Protein AF-A0A1H0CZC6-F1 (afdb_monomer_lite)

Structure (mmCIF, N/CA/C/O backbone):
data_AF-A0A1H0CZC6-F1
#
_entry.id   AF-A0A1H0CZC6-F1
#
loop_
_atom_site.group_PDB
_atom_site.id
_atom_site.type_symbol
_atom_site.label_atom_id
_atom_site.label_alt_id
_atom_site.label_comp_id
_atom_site.label_asym_id
_atom_site.label_entity_id
_atom_site.label_seq_id
_atom_site.pdbx_PDB_ins_code
_atom_site.Cartn_x
_atom_site.Cartn_y
_atom_site.Cartn_z
_atom_site.occupancy
_atom_site.B_iso_or_equiv
_atom_site.auth_seq_id
_atom_site.auth_comp_id
_atom_site.auth_asym_id
_atom_site.auth_atom_id
_atom_site.pdbx_PDB_model_num
ATOM 1 N N . MET A 1 1 ? 23.119 -5.521 -30.662 1.00 39.62 1 MET A N 1
ATOM 2 C CA . MET A 1 1 ? 22.454 -4.195 -30.604 1.00 39.62 1 MET A CA 1
ATOM 3 C C . MET A 1 1 ? 21.050 -4.276 -29.964 1.00 39.62 1 MET A C 1
ATOM 5 O O . MET A 1 1 ? 20.070 -4.025 -30.644 1.00 39.62 1 MET A O 1
ATOM 9 N N . LEU A 1 2 ? 20.906 -4.607 -28.667 1.00 48.47 2 LEU A N 1
ATOM 10 C CA . LEU A 1 2 ? 19.568 -4.754 -28.024 1.00 48.47 2 LEU A CA 1
ATOM 11 C C . LEU A 1 2 ? 19.385 -3.998 -26.689 1.00 48.47 2 LEU A C 1
ATOM 13 O O . LEU A 1 2 ? 18.312 -4.026 -26.094 1.00 48.47 2 LEU A O 1
ATOM 17 N N . HIS A 1 3 ? 20.407 -3.297 -26.193 1.00 52.38 3 HIS A N 1
ATOM 18 C CA . HIS A 1 3 ? 20.375 -2.731 -24.834 1.00 52.38 3 HIS A CA 1
ATOM 19 C C . HIS A 1 3 ? 19.657 -1.371 -24.742 1.00 52.38 3 HIS A C 1
ATOM 21 O O . HIS A 1 3 ? 19.161 -1.003 -23.676 1.00 52.38 3 HIS A O 1
ATOM 27 N N . PHE A 1 4 ? 19.524 -0.647 -25.860 1.00 48.44 4 PHE A N 1
ATOM 28 C CA . PHE A 1 4 ? 18.855 0.660 -25.890 1.00 48.44 4 PHE A CA 1
ATOM 29 C C . PHE A 1 4 ? 17.337 0.567 -25.658 1.00 48.44 4 PHE A C 1
ATOM 31 O O . PHE A 1 4 ? 16.770 1.428 -24.983 1.00 48.44 4 PHE A O 1
ATOM 38 N N . GLY A 1 5 ? 16.687 -0.498 -26.147 1.00 62.84 5 GLY A N 1
ATOM 39 C CA . GLY A 1 5 ? 15.260 -0.750 -25.919 1.00 62.84 5 GLY A CA 1
ATOM 40 C C . GLY A 1 5 ? 14.970 -1.085 -24.457 1.00 62.84 5 GLY A C 1
ATOM 41 O O . GLY A 1 5 ? 14.178 -0.401 -23.814 1.00 62.84 5 GLY A O 1
ATOM 42 N N . ARG A 1 6 ? 15.710 -2.051 -23.891 1.00 68.75 6 ARG A N 1
ATOM 43 C CA . ARG A 1 6 ? 15.534 -2.511 -22.501 1.00 68.75 6 ARG A CA 1
ATOM 44 C C . ARG A 1 6 ? 15.707 -1.381 -21.480 1.00 68.75 6 ARG A C 1
ATOM 46 O O . ARG A 1 6 ? 14.919 -1.283 -20.546 1.00 68.75 6 ARG A O 1
ATOM 53 N N . GLY A 1 7 ? 16.669 -0.475 -21.686 1.00 70.44 7 GLY A N 1
ATOM 54 C CA . GLY A 1 7 ? 16.882 0.681 -20.806 1.00 70.44 7 GLY A CA 1
ATOM 55 C C . GLY A 1 7 ? 15.801 1.770 -20.900 1.00 70.44 7 GLY A C 1
ATOM 56 O O . GLY A 1 7 ? 15.500 2.428 -19.903 1.00 70.44 7 GLY A O 1
ATOM 57 N N . ARG A 1 8 ? 15.189 1.988 -22.075 1.00 77.56 8 ARG A N 1
ATOM 58 C CA . ARG A 1 8 ? 14.019 2.881 -22.214 1.00 77.56 8 ARG A CA 1
ATOM 59 C C . ARG A 1 8 ? 12.780 2.240 -21.584 1.00 77.56 8 ARG A C 1
ATOM 61 O O . ARG A 1 8 ? 12.063 2.917 -20.857 1.00 77.56 8 ARG A O 1
ATOM 68 N N . THR A 1 9 ? 12.590 0.940 -21.792 1.00 85.81 9 THR A N 1
ATOM 69 C CA . THR A 1 9 ? 11.486 0.164 -21.225 1.00 85.81 9 THR A CA 1
ATOM 70 C C . THR A 1 9 ? 11.541 0.088 -19.697 1.00 85.81 9 THR A C 1
ATOM 72 O O . THR A 1 9 ? 10.532 0.356 -19.054 1.00 85.81 9 THR A O 1
ATOM 75 N N . ARG A 1 10 ? 12.717 -0.178 -19.107 1.00 90.88 10 ARG A N 1
ATOM 76 C CA . ARG A 1 10 ? 12.916 -0.180 -17.646 1.00 90.88 10 ARG A CA 1
ATOM 77 C C . ARG A 1 10 ? 12.585 1.174 -17.021 1.00 90.88 10 ARG A C 1
ATOM 79 O O . ARG A 1 10 ? 11.913 1.231 -16.003 1.00 90.88 10 ARG A O 1
ATOM 86 N N . ARG A 1 11 ? 13.042 2.270 -17.638 1.00 90.06 11 ARG A N 1
ATOM 87 C CA . ARG A 1 11 ? 12.755 3.629 -17.151 1.00 90.06 11 ARG A CA 1
ATOM 88 C C . ARG A 1 11 ? 11.282 3.990 -17.265 1.00 90.06 11 ARG A C 1
ATOM 90 O O . ARG A 1 11 ? 10.748 4.561 -16.330 1.00 90.06 11 ARG A O 1
ATOM 97 N N . GLY A 1 12 ? 10.638 3.629 -18.375 1.00 92.12 12 GLY A N 1
ATOM 98 C CA . GLY A 1 12 ? 9.200 3.835 -18.544 1.00 92.12 12 GLY A CA 1
ATOM 99 C C . GLY A 1 12 ? 8.385 3.091 -17.486 1.00 92.12 12 GLY A C 1
ATOM 100 O O . GLY A 1 12 ? 7.512 3.689 -16.868 1.00 92.12 12 GLY A O 1
ATOM 101 N N . LEU A 1 13 ? 8.725 1.823 -17.220 1.00 93.56 13 LEU A N 1
ATOM 102 C CA . LEU A 1 13 ? 8.079 1.047 -16.160 1.00 93.56 13 LEU A CA 1
ATOM 103 C C . LEU A 1 13 ? 8.339 1.651 -14.772 1.00 93.56 13 LEU A C 1
ATOM 105 O O . LEU A 1 13 ? 7.402 1.798 -13.999 1.00 93.56 13 LEU A O 1
ATOM 109 N N . ALA A 1 14 ? 9.575 2.067 -14.480 1.00 94.25 14 ALA A N 1
ATOM 110 C CA . ALA A 1 14 ? 9.902 2.748 -13.227 1.00 94.25 14 ALA A CA 1
ATOM 111 C C . ALA A 1 14 ? 9.081 4.035 -13.039 1.00 94.25 14 ALA A C 1
ATOM 113 O O . ALA A 1 14 ? 8.543 4.256 -11.963 1.00 94.25 14 ALA A O 1
ATOM 114 N N . SER A 1 15 ? 8.937 4.862 -14.080 1.00 94.31 15 SER A N 1
ATOM 115 C CA . SER A 1 15 ? 8.108 6.073 -14.029 1.00 94.31 15 SER A CA 1
ATOM 116 C C . SER A 1 15 ? 6.634 5.773 -13.760 1.00 94.31 15 SER A C 1
ATOM 118 O O . SER A 1 15 ? 6.016 6.486 -12.976 1.00 94.31 15 SER A O 1
ATOM 120 N N . ALA A 1 16 ? 6.077 4.730 -14.379 1.00 95.12 16 ALA A N 1
ATOM 121 C CA . ALA A 1 16 ? 4.688 4.339 -14.151 1.00 95.12 16 ALA A CA 1
ATOM 122 C C . ALA A 1 16 ? 4.474 3.810 -12.720 1.00 95.12 16 ALA A C 1
ATOM 124 O O . ALA A 1 16 ? 3.533 4.226 -12.050 1.00 95.12 16 ALA A O 1
ATOM 125 N N . LEU A 1 17 ? 5.386 2.963 -12.229 1.00 96.00 17 LEU A N 1
ATOM 126 C CA . LEU A 1 17 ? 5.339 2.436 -10.861 1.00 96.00 17 LEU A CA 1
ATOM 127 C C . LEU A 1 17 ? 5.527 3.530 -9.805 1.00 96.00 17 LEU A C 1
ATOM 129 O O . LEU A 1 17 ? 4.880 3.470 -8.771 1.00 96.00 17 LEU A O 1
ATOM 133 N N . ILE A 1 18 ? 6.353 4.552 -10.063 1.00 96.50 18 ILE A N 1
ATOM 134 C CA . ILE A 1 18 ? 6.472 5.724 -9.176 1.00 96.50 18 ILE A CA 1
ATOM 135 C C . ILE A 1 18 ? 5.113 6.398 -8.977 1.00 96.50 18 ILE A C 1
ATOM 137 O O . ILE A 1 18 ? 4.763 6.720 -7.848 1.00 96.50 18 ILE A O 1
ATOM 141 N N . GLY A 1 19 ? 4.364 6.622 -10.062 1.00 95.06 19 GLY A N 1
ATOM 142 C CA . GLY A 1 19 ? 3.047 7.253 -9.978 1.00 95.06 19 GLY A CA 1
ATOM 143 C C . GLY A 1 19 ? 2.052 6.405 -9.190 1.00 95.06 19 GLY A C 1
ATOM 144 O O . GLY A 1 19 ? 1.331 6.927 -8.349 1.00 95.06 19 GLY A O 1
ATOM 145 N N . GLU A 1 20 ? 2.053 5.093 -9.422 1.00 95.94 20 GLU A N 1
ATOM 146 C CA . GLU A 1 20 ? 1.145 4.179 -8.730 1.00 95.94 20 GLU A CA 1
ATOM 147 C C . GLU A 1 20 ? 1.485 4.013 -7.242 1.00 95.94 20 GLU A C 1
ATOM 149 O O . GLU A 1 20 ? 0.591 4.107 -6.408 1.00 95.94 20 GLU A O 1
ATOM 154 N N . ILE A 1 21 ? 2.763 3.842 -6.888 1.00 95.69 21 ILE A N 1
ATOM 155 C CA . ILE A 1 21 ? 3.204 3.768 -5.485 1.00 95.69 21 ILE A CA 1
ATOM 156 C C . ILE A 1 21 ? 2.866 5.071 -4.75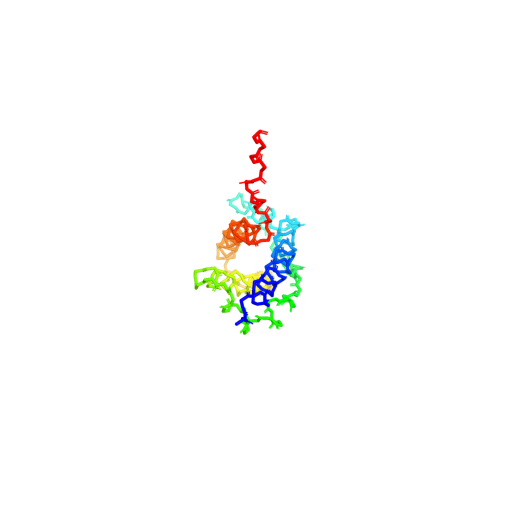3 1.00 95.69 21 ILE A C 1
ATOM 158 O O . ILE A 1 21 ? 2.343 5.020 -3.646 1.00 95.69 21 ILE A O 1
ATOM 162 N N . ALA A 1 22 ? 3.104 6.231 -5.376 1.00 94.81 22 ALA A N 1
ATOM 163 C CA . ALA A 1 22 ? 2.767 7.520 -4.775 1.00 94.81 22 ALA A CA 1
ATOM 164 C C . ALA A 1 22 ? 1.260 7.659 -4.507 1.00 94.81 22 ALA A C 1
ATOM 166 O O . ALA A 1 22 ? 0.886 8.084 -3.422 1.00 94.81 22 ALA A O 1
ATOM 167 N N . ALA A 1 23 ? 0.405 7.243 -5.446 1.00 92.81 23 ALA A N 1
ATOM 168 C CA . ALA A 1 23 ? -1.045 7.265 -5.252 1.00 92.81 23 ALA A CA 1
ATOM 169 C C . ALA A 1 23 ? -1.509 6.314 -4.133 1.00 92.81 23 ALA A C 1
ATOM 171 O O . ALA A 1 23 ? -2.462 6.618 -3.420 1.00 92.81 23 ALA A O 1
ATOM 172 N N . VAL A 1 24 ? -0.847 5.162 -3.966 1.00 92.00 24 VAL A N 1
ATOM 173 C CA . VAL A 1 24 ? -1.122 4.238 -2.853 1.00 92.00 24 VAL A CA 1
ATOM 174 C C . VAL A 1 24 ? -0.733 4.865 -1.514 1.00 92.00 24 VAL A C 1
ATOM 176 O O . VAL A 1 24 ? -1.535 4.819 -0.589 1.00 92.00 24 VAL A O 1
ATOM 179 N N . ILE A 1 25 ? 0.452 5.477 -1.413 1.00 91.69 25 ILE A N 1
ATOM 180 C CA . ILE A 1 25 ? 0.897 6.179 -0.195 1.00 91.69 25 ILE A CA 1
ATOM 181 C C . ILE A 1 25 ? -0.051 7.330 0.137 1.00 91.69 25 ILE A C 1
ATOM 183 O O . ILE A 1 25 ? -0.554 7.390 1.251 1.00 91.69 25 I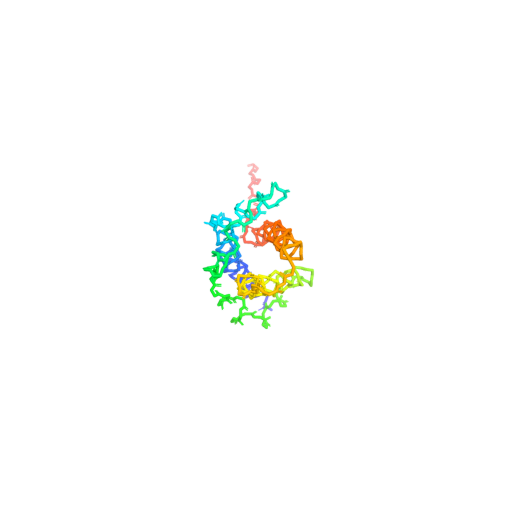LE A O 1
ATOM 187 N N . GLU A 1 26 ? -0.374 8.182 -0.836 1.00 88.56 26 GLU A N 1
ATOM 188 C CA . GLU A 1 26 ? -1.309 9.296 -0.646 1.00 88.56 26 GLU A CA 1
ATOM 189 C C . GLU A 1 26 ? -2.692 8.808 -0.185 1.00 88.56 26 GLU A C 1
ATOM 191 O O . GLU A 1 26 ? -3.295 9.409 0.700 1.00 88.56 26 GLU A O 1
ATOM 196 N N . GLY A 1 27 ? -3.176 7.682 -0.720 1.00 84.75 27 GLY A N 1
ATOM 197 C CA . GLY A 1 27 ? -4.418 7.052 -0.267 1.00 84.75 27 GLY A CA 1
ATOM 198 C C . GLY A 1 27 ? -4.358 6.517 1.169 1.00 84.75 27 GLY A C 1
ATOM 199 O O . GLY A 1 27 ? -5.371 6.544 1.863 1.00 84.75 27 GLY A O 1
ATOM 200 N N . MET A 1 28 ? -3.191 6.057 1.632 1.00 85.19 28 MET A N 1
ATOM 201 C CA . MET A 1 28 ? -2.984 5.625 3.021 1.00 85.19 28 MET A CA 1
ATOM 202 C C . MET A 1 28 ? -2.853 6.818 3.979 1.00 85.19 28 MET A C 1
ATOM 204 O O . MET A 1 28 ? -3.455 6.807 5.048 1.00 85.19 28 MET A O 1
ATOM 208 N N . GLU A 1 29 ? -2.104 7.854 3.598 1.00 78.00 29 GLU A N 1
ATOM 209 C CA . GLU A 1 29 ? -1.858 9.047 4.422 1.00 78.00 29 GLU A CA 1
ATOM 210 C C . GLU A 1 29 ? -3.060 10.000 4.486 1.00 78.00 29 GLU A C 1
ATOM 212 O O . GLU A 1 29 ? -3.266 10.684 5.490 1.00 78.00 29 GLU A O 1
ATOM 217 N N . GLY A 1 30 ? -3.846 10.071 3.409 1.00 69.38 30 GLY A N 1
ATOM 218 C CA . GLY A 1 30 ? -5.003 10.956 3.282 1.00 69.38 30 GLY A CA 1
ATOM 219 C C . GLY A 1 30 ? -6.269 10.448 3.973 1.00 69.38 30 GLY A C 1
ATOM 220 O O . GLY A 1 30 ? -7.265 11.169 4.005 1.00 69.38 30 GLY A O 1
ATOM 221 N N . PHE A 1 31 ? -6.256 9.230 4.514 1.00 71.12 31 PHE A N 1
ATOM 222 C CA . PHE A 1 31 ? -7.412 8.651 5.185 1.00 71.12 31 PHE A CA 1
ATOM 223 C C . PHE A 1 31 ? -7.419 9.079 6.658 1.00 71.12 31 PHE A C 1
ATOM 225 O O . PHE A 1 31 ? -6.591 8.633 7.453 1.00 71.12 31 PHE A O 1
ATOM 232 N N . GLU A 1 32 ? -8.330 9.981 7.034 1.00 65.31 32 GLU A N 1
ATOM 233 C CA . GLU A 1 32 ? -8.400 10.535 8.396 1.00 65.31 32 GLU A CA 1
ATOM 234 C C . GLU A 1 32 ? -8.549 9.443 9.461 1.00 65.31 32 GLU A C 1
ATOM 236 O O . GLU A 1 32 ? -8.072 9.583 10.583 1.00 65.31 32 GLU A O 1
ATOM 241 N N . GLU A 1 33 ? -9.162 8.320 9.113 1.00 63.34 33 GLU A N 1
ATOM 242 C CA . GLU A 1 33 ? -9.376 7.186 9.996 1.00 63.34 33 GLU A CA 1
ATOM 243 C C . GLU A 1 33 ? -8.079 6.430 10.310 1.00 63.34 33 GLU A C 1
ATOM 245 O O . GLU A 1 33 ? -7.983 5.814 11.369 1.00 63.34 33 GLU A O 1
ATOM 250 N N . VAL A 1 34 ? -7.051 6.534 9.460 1.00 62.91 34 VAL A N 1
ATOM 251 C CA . VAL A 1 34 ? -5.694 6.055 9.771 1.00 62.91 34 VAL A CA 1
ATOM 252 C C . VAL A 1 34 ? -5.055 6.924 10.854 1.00 62.91 34 VAL A C 1
ATOM 254 O O . VAL A 1 34 ? -4.433 6.400 11.769 1.00 62.91 34 VAL A O 1
ATOM 257 N N . ARG A 1 35 ? -5.287 8.243 10.856 1.00 65.62 35 ARG A N 1
ATOM 258 C CA . ARG A 1 35 ? -4.873 9.090 11.993 1.00 65.62 35 ARG A CA 1
ATOM 259 C C . ARG A 1 35 ? -5.634 8.736 13.269 1.00 65.62 35 ARG A C 1
ATOM 261 O O . ARG A 1 35 ? -5.051 8.702 14.343 1.00 65.62 35 ARG A O 1
ATOM 268 N N . LYS A 1 36 ? -6.918 8.383 13.158 1.00 66.19 36 LYS A N 1
ATOM 269 C CA . LYS A 1 36 ? -7.712 7.904 14.307 1.00 66.19 36 LYS A CA 1
ATOM 270 C C . LYS A 1 36 ? -7.191 6.564 14.859 1.00 66.19 36 LYS A C 1
ATOM 272 O O . LYS A 1 36 ? -7.364 6.295 16.045 1.00 66.19 36 LYS A O 1
ATOM 277 N N . LEU A 1 37 ? -6.532 5.734 14.038 1.00 65.75 37 LEU A N 1
ATOM 278 C CA . LEU A 1 37 ? -5.841 4.524 14.503 1.00 65.75 37 LEU A CA 1
ATOM 279 C C . LEU A 1 37 ? -4.594 4.843 15.345 1.00 65.75 37 LEU A C 1
ATOM 281 O O . LEU A 1 37 ? -4.273 4.074 16.249 1.00 65.75 37 LEU A O 1
ATOM 285 N N . GLU A 1 38 ? -3.908 5.962 15.105 1.00 64.81 38 GLU A N 1
ATOM 286 C CA . GLU A 1 38 ? -2.772 6.405 15.935 1.00 64.81 38 GLU A CA 1
ATOM 287 C C . GLU A 1 38 ? -3.224 6.718 17.368 1.00 64.81 38 GLU A C 1
ATOM 289 O O . GLU A 1 38 ? -2.575 6.319 18.337 1.00 64.81 38 GLU A O 1
ATOM 294 N N . ASP A 1 39 ? -4.414 7.301 17.512 1.00 67.12 39 ASP A N 1
ATOM 295 C CA . ASP A 1 39 ? -5.036 7.586 18.808 1.00 67.12 39 ASP A CA 1
ATOM 296 C C . ASP A 1 39 ? -5.562 6.321 19.516 1.00 67.12 39 ASP A C 1
ATOM 298 O O . ASP A 1 39 ? -6.045 6.379 20.658 1.00 67.12 39 ASP A O 1
ATOM 302 N N . MET A 1 40 ? -5.446 5.138 18.893 1.00 66.06 40 MET A N 1
ATOM 303 C CA . MET A 1 40 ? -5.948 3.908 19.497 1.00 66.06 40 MET A CA 1
ATOM 304 C C . MET A 1 40 ? -5.165 3.436 20.705 1.00 66.06 40 MET A C 1
ATOM 306 O O . MET A 1 40 ? -5.744 2.843 21.624 1.00 66.06 40 MET A O 1
ATOM 310 N N . GLU A 1 41 ? -3.879 3.758 20.766 1.00 57.94 41 GLU A N 1
ATOM 311 C CA . GLU A 1 41 ? -3.068 3.517 21.954 1.00 57.94 41 GLU A CA 1
ATOM 312 C C . GLU A 1 41 ? -3.669 4.238 23.181 1.00 57.94 41 GLU A C 1
ATOM 314 O O . GLU A 1 41 ? -3.683 3.677 24.281 1.00 57.94 41 GLU A O 1
ATOM 319 N N . ILE A 1 42 ? -4.338 5.377 22.950 1.00 56.78 42 ILE A N 1
ATOM 320 C CA . ILE A 1 42 ? -4.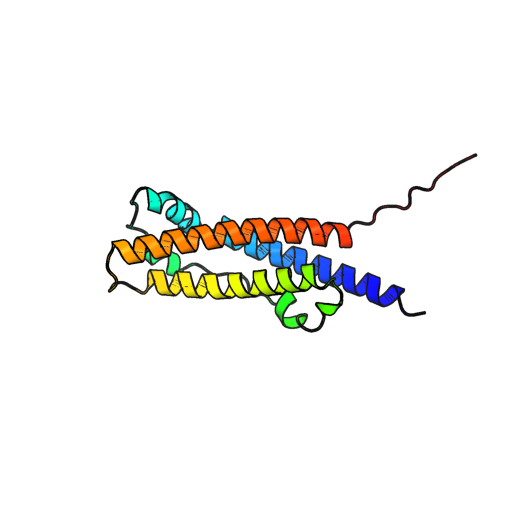951 6.281 23.938 1.00 56.78 42 ILE A CA 1
ATOM 321 C C . ILE A 1 42 ? -6.408 5.890 24.287 1.00 56.78 42 ILE A C 1
ATOM 323 O O . ILE A 1 42 ? -6.950 6.346 25.291 1.00 56.78 42 ILE A O 1
ATOM 327 N N . GLY A 1 43 ? -7.034 4.970 23.538 1.00 57.34 43 GLY A N 1
ATOM 328 C CA . GLY A 1 43 ? -8.352 4.397 23.871 1.00 57.34 43 GLY A CA 1
ATOM 329 C C . GLY A 1 43 ? -9.565 5.007 23.153 1.00 57.34 43 GLY A C 1
ATOM 330 O O . GLY A 1 43 ? -10.692 4.806 23.606 1.00 57.34 43 GLY A O 1
ATOM 331 N N . ALA A 1 44 ? -9.361 5.705 22.032 1.00 60.47 44 ALA A N 1
ATOM 332 C CA . ALA A 1 44 ? -10.418 6.303 21.204 1.00 60.47 44 ALA A CA 1
ATOM 333 C C . ALA A 1 44 ? -11.161 5.277 20.310 1.00 60.47 44 ALA A C 1
ATOM 335 O O . ALA A 1 44 ? -11.117 5.336 19.086 1.00 60.47 44 ALA A O 1
ATOM 336 N N . GLU A 1 45 ? -11.811 4.275 20.911 1.00 67.69 45 GLU A N 1
ATOM 337 C CA . GLU A 1 45 ? -12.346 3.091 20.195 1.00 67.69 45 GLU A CA 1
ATOM 338 C C . GLU A 1 45 ? -13.655 3.330 19.429 1.00 67.69 45 GLU A C 1
ATOM 340 O O . GLU A 1 45 ? -14.207 2.406 18.831 1.00 67.69 45 GLU A O 1
ATOM 345 N N . GLU A 1 46 ? -14.152 4.565 19.423 1.00 65.31 46 GLU A N 1
ATOM 346 C CA . GLU A 1 46 ? -15.487 4.909 18.926 1.00 65.31 46 GLU A CA 1
ATOM 347 C C . GLU A 1 46 ? -15.589 4.960 17.388 1.00 65.31 46 GLU A C 1
ATOM 349 O O . GLU A 1 46 ? -16.699 4.993 16.863 1.00 65.31 46 GLU A O 1
ATOM 354 N N . HIS A 1 47 ? -14.469 4.859 16.655 1.00 69.19 47 HIS A N 1
ATOM 355 C CA . HIS A 1 47 ? -14.427 5.072 15.196 1.00 69.19 47 HIS A CA 1
ATOM 356 C C . HIS A 1 47 ? -13.965 3.865 14.361 1.00 69.19 47 HIS A C 1
ATOM 358 O O . HIS A 1 47 ? -13.805 3.977 13.148 1.00 69.19 47 HIS A O 1
ATOM 364 N N . LEU A 1 48 ? -13.780 2.684 14.963 1.00 72.06 48 LEU A N 1
ATOM 365 C CA . LEU A 1 48 ? -13.290 1.495 14.238 1.00 72.06 48 LEU A CA 1
ATOM 366 C C . LEU A 1 48 ? -14.209 1.042 13.093 1.00 72.06 48 LEU A C 1
ATOM 368 O O . LEU A 1 48 ? -13.751 0.431 12.130 1.00 72.06 48 LEU A O 1
ATOM 372 N N . ASP A 1 49 ? -15.502 1.336 13.190 1.00 74.12 49 ASP A N 1
ATOM 373 C CA . ASP A 1 49 ? -16.480 0.974 12.166 1.00 74.12 49 ASP A CA 1
ATOM 374 C C . ASP A 1 49 ? -16.317 1.828 10.881 1.00 74.12 49 ASP A C 1
ATOM 376 O O . ASP A 1 49 ? -16.715 1.390 9.801 1.00 74.12 49 ASP A O 1
ATOM 380 N N . GLU A 1 50 ? -15.678 3.004 10.963 1.00 75.88 50 GLU A N 1
ATOM 381 C CA . GLU A 1 50 ? -15.403 3.904 9.824 1.00 75.88 50 GLU A CA 1
ATOM 382 C C . GLU A 1 50 ? -14.255 3.389 8.936 1.00 75.88 50 GLU A C 1
ATOM 384 O O . GLU A 1 50 ? -14.203 3.690 7.744 1.00 75.88 50 GLU A O 1
ATOM 389 N N . LEU A 1 51 ? -13.390 2.512 9.467 1.00 76.31 51 LEU A N 1
ATOM 390 C CA . LEU A 1 51 ? -12.296 1.875 8.714 1.00 76.31 51 LEU A CA 1
ATOM 391 C C . LEU A 1 51 ? -12.799 1.052 7.524 1.00 76.31 51 LEU A C 1
ATOM 393 O O . LEU A 1 51 ? -12.066 0.817 6.566 1.00 76.31 51 LEU A O 1
ATOM 397 N N . GLY A 1 52 ? -14.068 0.639 7.554 1.00 75.88 52 GLY A N 1
ATOM 398 C CA . GLY A 1 52 ? -14.718 -0.063 6.458 1.00 75.88 52 GLY A CA 1
ATOM 399 C C . GLY A 1 52 ? -14.956 0.802 5.219 1.00 75.88 52 GLY A C 1
ATOM 400 O O . GLY A 1 52 ? -15.384 0.261 4.207 1.00 75.88 52 GLY A O 1
ATOM 401 N N . ALA A 1 53 ? -14.702 2.110 5.269 1.00 81.81 53 ALA A N 1
ATOM 402 C CA . ALA A 1 53 ? -14.716 2.981 4.096 1.00 81.81 53 ALA A CA 1
ATOM 403 C C . ALA A 1 53 ? -13.338 3.092 3.417 1.00 81.81 53 ALA A C 1
ATOM 405 O O . ALA A 1 53 ? -13.240 3.686 2.341 1.00 81.81 53 ALA A O 1
ATOM 406 N N . PHE A 1 54 ? -12.283 2.523 4.015 1.00 82.62 54 PHE A N 1
ATOM 407 C CA . PHE A 1 54 ? -10.939 2.576 3.454 1.00 82.62 54 PHE A CA 1
ATOM 408 C C . PHE A 1 54 ? -10.892 1.855 2.113 1.00 82.62 54 PHE A C 1
ATOM 410 O O . PHE A 1 54 ? -11.259 0.686 1.997 1.00 82.62 54 PHE A O 1
ATOM 417 N N . THR A 1 55 ? -10.404 2.551 1.092 1.00 83.38 55 THR A N 1
ATOM 418 C CA . THR A 1 55 ? -10.203 1.975 -0.235 1.00 83.38 55 THR A CA 1
ATOM 419 C C . THR A 1 55 ? -8.868 2.430 -0.788 1.00 83.38 55 THR A C 1
ATOM 421 O O . THR A 1 55 ? -8.456 3.572 -0.605 1.00 83.38 55 THR A O 1
ATOM 424 N N . LEU A 1 56 ? -8.194 1.521 -1.486 1.00 85.25 56 LEU A N 1
ATOM 425 C CA . LEU A 1 56 ? -6.977 1.832 -2.218 1.00 85.25 56 LEU A CA 1
ATOM 426 C C . LEU A 1 56 ? -7.276 1.986 -3.708 1.00 85.25 56 LEU A C 1
ATOM 428 O O . LEU A 1 56 ? -8.208 1.356 -4.227 1.00 85.25 56 LEU A O 1
ATOM 432 N N . PRO A 1 57 ? -6.473 2.788 -4.428 1.00 86.50 57 PRO A N 1
ATOM 433 C CA . PRO A 1 57 ? -6.540 2.811 -5.878 1.00 86.50 57 PRO A CA 1
ATOM 434 C C . PRO A 1 57 ? -6.211 1.423 -6.445 1.00 86.50 57 PRO A C 1
ATOM 436 O O . PRO A 1 57 ? -5.480 0.636 -5.848 1.00 86.50 57 PRO A O 1
ATOM 439 N N . LYS A 1 58 ? -6.727 1.125 -7.640 1.00 88.88 58 LYS A N 1
ATOM 440 C CA . LYS A 1 58 ? -6.380 -0.114 -8.351 1.00 88.88 58 LYS A CA 1
ATOM 441 C C . LYS A 1 58 ? -4.905 -0.114 -8.746 1.00 88.88 58 LYS A C 1
ATOM 443 O O . LYS A 1 58 ? -4.430 0.870 -9.308 1.00 88.88 58 LYS A O 1
ATOM 448 N N . PHE A 1 59 ? -4.237 -1.254 -8.593 1.00 92.25 59 PHE A N 1
ATOM 449 C CA . PHE A 1 59 ? -2.820 -1.433 -8.936 1.00 92.25 59 PHE A CA 1
ATOM 450 C C . PHE A 1 59 ? -2.627 -1.794 -10.420 1.00 92.25 59 PHE A C 1
ATOM 452 O O . PHE A 1 59 ? -1.987 -2.784 -10.774 1.00 92.25 59 PHE A O 1
ATOM 459 N N . SER A 1 60 ? -3.240 -1.013 -11.312 1.00 93.00 60 SER A N 1
ATOM 460 C CA . SER A 1 60 ? -3.329 -1.325 -12.745 1.00 93.00 60 SER A CA 1
ATOM 461 C C . SER A 1 60 ? -1.963 -1.415 -13.437 1.00 93.00 60 SER A C 1
ATOM 463 O O . SER A 1 60 ? -1.785 -2.238 -14.340 1.00 93.00 60 SER A O 1
ATOM 465 N N . VAL A 1 61 ? -0.992 -0.583 -13.049 1.00 94.69 61 VAL A N 1
ATOM 466 C CA . VAL A 1 61 ? 0.370 -0.602 -13.597 1.00 94.69 61 VAL A CA 1
ATOM 467 C C . VAL A 1 61 ? 1.096 -1.855 -13.130 1.00 94.69 61 VAL A C 1
ATOM 469 O O . VAL A 1 61 ? 1.643 -2.566 -13.976 1.00 94.69 61 VAL A O 1
ATOM 472 N N . TYR A 1 62 ? 1.091 -2.145 -11.831 1.00 95.06 62 TYR A N 1
ATOM 473 C CA . TYR A 1 62 ? 1.690 -3.347 -11.266 1.00 95.06 62 TYR A CA 1
ATOM 474 C C . TYR A 1 62 ? 1.097 -4.616 -11.882 1.00 95.06 62 TYR A C 1
ATOM 476 O O . TYR A 1 62 ? 1.841 -5.415 -12.450 1.00 95.06 62 TYR A O 1
ATOM 484 N N . GLU A 1 63 ? -0.227 -4.771 -11.862 1.00 94.56 63 GLU A N 1
ATOM 485 C CA . GLU A 1 63 ? -0.917 -5.959 -12.377 1.00 94.56 63 GLU A CA 1
ATOM 486 C C . GLU A 1 63 ? -0.619 -6.185 -13.865 1.00 94.56 63 GLU A C 1
ATOM 488 O O . GLU A 1 63 ? -0.219 -7.278 -14.270 1.00 94.56 63 GLU A O 1
ATOM 493 N N . SER A 1 64 ? -0.708 -5.128 -14.680 1.00 94.25 64 SER A N 1
ATOM 494 C CA . SER A 1 64 ? -0.450 -5.214 -16.126 1.00 94.25 64 SER A CA 1
ATOM 495 C C . SER A 1 64 ? 1.022 -5.468 -16.470 1.00 94.25 64 SER A C 1
ATOM 497 O O . SER A 1 64 ? 1.342 -5.806 -17.611 1.00 94.25 64 SER A O 1
ATOM 499 N N . ASN A 1 65 ? 1.945 -5.272 -15.522 1.00 93.44 65 ASN A N 1
ATOM 500 C CA . ASN A 1 65 ? 3.387 -5.382 -15.746 1.00 93.44 65 ASN A CA 1
ATOM 501 C C . ASN A 1 65 ? 4.084 -6.359 -14.790 1.00 93.44 65 ASN A C 1
ATOM 503 O O . ASN A 1 65 ? 5.315 -6.378 -14.762 1.00 93.44 65 ASN A O 1
ATOM 507 N N . ALA A 1 66 ? 3.349 -7.210 -14.068 1.00 91.00 66 ALA A N 1
ATOM 508 C CA . ALA A 1 66 ? 3.920 -8.150 -13.101 1.00 91.00 66 ALA A CA 1
ATOM 509 C C . ALA A 1 66 ? 4.999 -9.054 -13.731 1.00 91.00 66 ALA A C 1
ATOM 511 O O . ALA A 1 66 ? 6.075 -9.249 -13.168 1.00 91.00 66 ALA A O 1
ATOM 512 N N . GLY A 1 67 ? 4.766 -9.516 -14.966 1.00 90.00 67 GLY A N 1
ATOM 513 C CA . GLY A 1 67 ? 5.731 -10.313 -15.735 1.00 90.00 67 GLY A CA 1
ATOM 514 C C . GLY A 1 67 ? 6.951 -9.544 -16.259 1.00 90.00 67 GLY A C 1
ATOM 515 O O . GLY A 1 67 ? 7.834 -10.152 -16.850 1.00 90.00 67 GLY A O 1
ATOM 516 N N . ARG A 1 68 ? 7.003 -8.219 -16.075 1.00 92.56 68 ARG A N 1
ATOM 517 C CA . ARG A 1 68 ? 8.073 -7.324 -16.556 1.00 92.56 68 ARG A CA 1
ATOM 518 C C . ARG A 1 68 ? 8.900 -6.730 -15.417 1.00 92.56 68 ARG A C 1
ATOM 520 O O . ARG A 1 68 ? 9.733 -5.851 -15.646 1.00 92.56 68 ARG A O 1
ATOM 527 N N . LEU A 1 69 ? 8.666 -7.172 -14.182 1.00 92.81 69 LEU A N 1
ATOM 528 C CA . LEU A 1 69 ? 9.466 -6.757 -13.030 1.00 92.81 69 LEU A CA 1
ATOM 529 C C . LEU A 1 69 ? 10.889 -7.337 -13.066 1.00 92.81 69 LEU A C 1
ATOM 531 O O . LEU A 1 69 ? 11.771 -6.815 -12.392 1.00 92.81 69 LEU A O 1
ATOM 535 N N . ASP A 1 70 ? 11.141 -8.328 -13.928 1.00 92.38 70 ASP A N 1
ATOM 536 C CA . ASP A 1 70 ? 12.468 -8.861 -14.277 1.00 92.38 70 ASP A CA 1
ATOM 537 C C . ASP A 1 70 ? 13.401 -7.819 -14.939 1.00 92.38 70 ASP A C 1
ATOM 539 O O . ASP A 1 70 ? 14.586 -8.064 -15.191 1.00 92.38 70 ASP A O 1
ATOM 543 N N . LEU A 1 71 ? 12.870 -6.637 -15.263 1.00 90.38 71 LEU A N 1
ATOM 544 C CA . LEU A 1 71 ? 13.642 -5.483 -15.711 1.00 90.38 71 LEU A CA 1
ATOM 545 C C . LEU A 1 71 ? 14.403 -4.790 -14.572 1.00 90.38 71 LEU A C 1
ATOM 547 O O . LEU A 1 71 ? 15.329 -4.021 -14.857 1.00 90.38 71 LEU A O 1
ATOM 551 N N . PHE A 1 72 ? 14.016 -5.030 -13.321 1.00 92.44 72 PHE A N 1
ATOM 552 C CA . PHE A 1 72 ? 14.694 -4.544 -12.122 1.00 92.44 72 PHE A CA 1
ATOM 553 C C . PHE A 1 72 ? 15.652 -5.602 -11.573 1.00 92.44 72 PHE A C 1
ATOM 555 O O . PHE A 1 72 ? 15.631 -6.760 -11.987 1.00 92.44 72 PHE A O 1
ATOM 562 N N . ASP A 1 73 ? 16.531 -5.207 -10.655 1.00 92.19 73 ASP A N 1
ATOM 563 C CA . ASP A 1 73 ? 17.258 -6.198 -9.871 1.00 92.19 73 ASP A CA 1
ATOM 564 C C . ASP A 1 73 ? 16.298 -6.964 -8.944 1.00 92.19 73 ASP A C 1
ATOM 566 O O . ASP A 1 73 ? 15.199 -6.511 -8.612 1.00 92.19 73 ASP A O 1
ATOM 570 N N . ALA A 1 74 ? 16.728 -8.151 -8.517 1.00 92.56 74 ALA A N 1
ATOM 571 C CA . ALA A 1 74 ? 15.881 -9.058 -7.756 1.00 92.56 74 ALA A CA 1
ATOM 572 C C . ALA A 1 74 ? 15.455 -8.496 -6.387 1.00 92.56 74 ALA A C 1
ATOM 574 O O . ALA A 1 74 ? 14.432 -8.925 -5.854 1.00 92.56 74 ALA A O 1
ATOM 575 N N . ALA A 1 75 ? 16.226 -7.576 -5.793 1.00 92.81 75 ALA A N 1
ATOM 576 C CA . ALA A 1 75 ? 15.860 -6.969 -4.517 1.00 92.81 75 ALA A CA 1
ATOM 577 C C . ALA A 1 75 ? 14.696 -5.989 -4.710 1.00 92.81 75 ALA A C 1
ATOM 579 O O . ALA A 1 75 ? 13.662 -6.153 -4.062 1.00 92.81 75 ALA A O 1
ATOM 580 N N . VAL A 1 76 ? 14.819 -5.076 -5.677 1.00 92.62 76 VAL A N 1
ATOM 581 C CA . VAL A 1 76 ? 13.761 -4.122 -6.035 1.00 92.62 76 VAL A CA 1
ATOM 582 C C . VAL A 1 76 ? 12.497 -4.849 -6.496 1.00 92.62 76 VAL A C 1
ATOM 584 O O . VAL A 1 76 ? 11.401 -4.515 -6.054 1.00 92.62 76 VAL A O 1
ATOM 587 N N . GLN A 1 77 ? 12.627 -5.899 -7.315 1.00 94.56 77 GLN A N 1
ATOM 588 C CA . GLN A 1 77 ? 11.486 -6.723 -7.726 1.00 94.56 77 GLN A CA 1
ATOM 589 C C . GLN A 1 77 ? 10.720 -7.284 -6.518 1.00 94.56 77 GLN A C 1
ATOM 591 O O . GLN A 1 77 ? 9.495 -7.178 -6.466 1.00 94.56 77 GLN A O 1
ATOM 596 N N . ARG A 1 78 ? 11.425 -7.881 -5.547 1.00 95.31 78 ARG A N 1
ATOM 597 C CA . ARG A 1 78 ? 10.788 -8.448 -4.348 1.00 95.31 78 ARG A CA 1
ATOM 598 C C . ARG A 1 78 ? 10.097 -7.378 -3.513 1.00 95.31 78 ARG A C 1
ATOM 600 O O . ARG A 1 78 ? 8.994 -7.626 -3.043 1.00 95.31 78 ARG A O 1
ATOM 607 N N . GLN A 1 79 ? 10.718 -6.212 -3.351 1.00 96.06 79 GLN A N 1
ATOM 608 C CA . GLN A 1 79 ? 10.125 -5.103 -2.603 1.00 96.06 79 GLN A CA 1
ATOM 609 C C . GLN A 1 79 ? 8.862 -4.566 -3.286 1.00 96.06 79 GLN A C 1
ATOM 611 O O . GLN A 1 79 ? 7.866 -4.361 -2.604 1.00 96.06 79 GLN A O 1
ATOM 616 N N . ILE A 1 80 ? 8.861 -4.422 -4.617 1.00 96.00 80 ILE A N 1
ATOM 617 C CA . ILE A 1 80 ? 7.672 -4.013 -5.384 1.00 96.00 80 ILE A CA 1
ATOM 618 C C . ILE A 1 80 ? 6.533 -5.020 -5.190 1.00 96.00 80 ILE A C 1
ATOM 620 O O . ILE A 1 80 ? 5.422 -4.633 -4.838 1.00 96.00 80 ILE A O 1
ATOM 624 N N . VAL A 1 81 ? 6.803 -6.316 -5.387 1.00 96.44 81 VAL A N 1
ATOM 625 C CA . VAL A 1 81 ? 5.791 -7.372 -5.209 1.00 96.44 81 VAL A CA 1
ATOM 626 C C . VAL A 1 81 ? 5.254 -7.372 -3.781 1.00 96.44 81 VAL A C 1
ATOM 628 O O . VAL A 1 81 ? 4.043 -7.452 -3.575 1.00 96.44 81 VAL A O 1
ATOM 631 N N . TYR A 1 82 ? 6.145 -7.267 -2.795 1.00 95.81 82 TYR A N 1
ATOM 632 C CA . TYR A 1 82 ? 5.769 -7.232 -1.389 1.00 95.81 82 TYR A CA 1
ATOM 633 C C . TYR A 1 82 ? 4.881 -6.025 -1.075 1.00 95.81 82 TYR A C 1
ATOM 635 O O . TYR A 1 82 ? 3.812 -6.212 -0.499 1.00 95.81 82 TYR A O 1
ATOM 643 N N . PHE A 1 83 ? 5.269 -4.824 -1.513 1.00 96.06 83 PHE A N 1
ATOM 644 C CA . PHE A 1 83 ? 4.501 -3.594 -1.315 1.00 96.06 83 PHE A CA 1
ATOM 645 C C . PHE A 1 83 ? 3.064 -3.737 -1.831 1.00 96.06 83 PHE A C 1
ATOM 6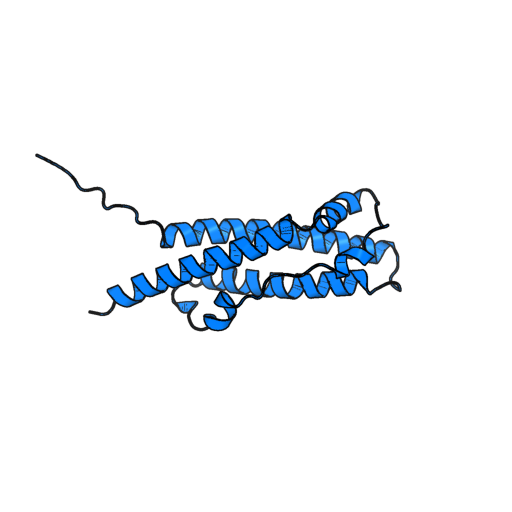47 O O . PHE A 1 83 ? 2.123 -3.598 -1.055 1.00 96.06 83 PHE A O 1
ATOM 654 N N . PHE A 1 84 ? 2.881 -4.109 -3.103 1.00 95.06 84 PHE A N 1
ATOM 655 C CA . PHE A 1 84 ? 1.541 -4.225 -3.692 1.00 95.06 84 PHE A CA 1
ATOM 656 C C . PHE A 1 84 ? 0.712 -5.366 -3.097 1.00 95.06 84 PHE A C 1
ATOM 658 O O . PHE A 1 84 ? -0.499 -5.230 -2.935 1.00 95.06 84 PHE A O 1
ATOM 665 N N . THR A 1 85 ? 1.350 -6.476 -2.719 1.00 94.00 85 THR A N 1
ATOM 666 C CA . THR A 1 85 ? 0.654 -7.586 -2.052 1.00 94.00 85 THR A CA 1
ATOM 667 C C . THR A 1 85 ? 0.136 -7.161 -0.680 1.00 94.00 85 THR A C 1
ATOM 669 O O . THR A 1 85 ? -1.018 -7.414 -0.347 1.00 94.00 85 THR A O 1
ATOM 672 N N . ARG A 1 86 ? 0.975 -6.501 0.124 1.00 93.50 86 ARG A N 1
ATOM 673 C CA . ARG A 1 86 ? 0.601 -6.046 1.469 1.00 93.50 86 ARG A CA 1
ATOM 674 C C . ARG A 1 86 ? -0.419 -4.913 1.424 1.00 93.50 86 ARG A C 1
ATOM 676 O O . ARG A 1 86 ? -1.405 -4.988 2.145 1.00 93.50 86 ARG A O 1
ATOM 683 N N . ALA A 1 87 ? -0.250 -3.943 0.525 1.00 91.94 87 ALA A N 1
ATOM 684 C CA . ALA A 1 87 ? -1.238 -2.893 0.296 1.00 91.94 87 ALA A CA 1
ATOM 685 C C . ALA A 1 87 ? -2.607 -3.486 -0.086 1.00 91.94 87 ALA A C 1
ATOM 687 O O . ALA A 1 87 ? -3.625 -3.120 0.494 1.00 91.94 87 ALA A O 1
ATOM 688 N N . GLY A 1 88 ? -2.644 -4.474 -0.989 1.00 90.12 88 GLY A N 1
ATOM 689 C CA . GLY A 1 88 ? -3.890 -5.160 -1.353 1.00 90.12 88 GLY A CA 1
ATOM 690 C C . GLY A 1 88 ? -4.561 -5.880 -0.179 1.00 90.12 88 GLY A C 1
ATOM 691 O O . GLY A 1 88 ? -5.782 -5.824 -0.037 1.00 90.12 88 GLY A O 1
ATOM 692 N N . SER A 1 89 ? -3.775 -6.518 0.690 1.00 90.19 89 SER A N 1
ATOM 693 C CA . SER A 1 89 ? -4.290 -7.190 1.891 1.00 90.19 89 SER A CA 1
ATOM 694 C C . SER A 1 89 ? -4.778 -6.213 2.963 1.00 90.19 89 SER A C 1
ATOM 696 O O . SER A 1 89 ? -5.749 -6.516 3.656 1.00 90.19 89 SER A O 1
ATOM 698 N N . LEU A 1 90 ? -4.151 -5.039 3.084 1.00 88.56 90 LEU A N 1
ATOM 699 C CA . LEU A 1 90 ? -4.472 -4.036 4.100 1.00 88.56 90 LEU A CA 1
ATOM 700 C C . LEU A 1 90 ? -5.936 -3.587 4.025 1.00 88.56 90 LEU A C 1
ATOM 702 O O . LEU A 1 90 ? -6.620 -3.574 5.046 1.00 88.56 90 LEU A O 1
ATOM 706 N N . ALA A 1 91 ? -6.446 -3.280 2.827 1.00 83.75 91 ALA A N 1
ATOM 707 C CA . ALA A 1 91 ? -7.844 -2.874 2.672 1.00 83.75 91 ALA A CA 1
ATOM 708 C C . ALA A 1 91 ? -8.814 -3.973 3.138 1.00 83.75 91 ALA A C 1
ATOM 710 O O . ALA A 1 91 ? -9.784 -3.702 3.846 1.00 83.75 91 ALA A O 1
ATOM 711 N N . GLY A 1 92 ? -8.512 -5.234 2.817 1.00 85.00 92 GLY A N 1
ATOM 712 C CA . GLY A 1 92 ? -9.277 -6.382 3.304 1.00 85.00 92 GLY A CA 1
ATOM 713 C C . GLY A 1 92 ? -9.232 -6.522 4.828 1.00 85.00 92 GLY A C 1
ATOM 714 O O . GLY A 1 92 ? -10.268 -6.757 5.451 1.00 85.00 92 GLY A O 1
ATOM 715 N N . HIS A 1 93 ? -8.059 -6.336 5.439 1.00 86.25 93 HIS A N 1
ATOM 716 C CA . HIS A 1 93 ? -7.895 -6.374 6.894 1.00 86.25 93 HIS A CA 1
ATOM 717 C C . HIS A 1 93 ? -8.688 -5.260 7.595 1.00 86.25 93 HIS A C 1
ATOM 719 O O . HIS A 1 93 ? -9.377 -5.535 8.576 1.00 86.25 93 HIS A O 1
ATOM 725 N N . LEU A 1 94 ? -8.659 -4.031 7.072 1.00 85.12 94 LEU A N 1
ATOM 726 C CA . LEU A 1 94 ? -9.406 -2.899 7.630 1.00 85.12 94 LEU A CA 1
ATOM 727 C C . LEU A 1 94 ? -10.926 -3.084 7.500 1.00 85.12 94 LEU A C 1
ATOM 729 O O . LEU A 1 94 ? -11.656 -2.878 8.471 1.00 85.12 94 LEU A O 1
ATOM 733 N N . HIS A 1 95 ? -11.414 -3.575 6.356 1.00 85.38 95 HIS A N 1
ATOM 734 C CA . HIS A 1 95 ? -12.829 -3.936 6.205 1.00 85.38 95 HIS A CA 1
ATOM 735 C C . HIS A 1 95 ? -13.262 -5.039 7.181 1.00 85.38 95 HIS A C 1
ATOM 737 O O . HIS A 1 95 ? -14.357 -4.973 7.752 1.00 85.38 95 HIS A O 1
ATOM 743 N N . ALA A 1 96 ? -12.421 -6.057 7.387 1.00 84.56 96 ALA A N 1
ATOM 744 C CA . ALA A 1 96 ? -12.698 -7.124 8.344 1.00 84.56 96 ALA A CA 1
ATOM 745 C C . ALA A 1 96 ? -12.759 -6.581 9.780 1.00 84.56 96 ALA A C 1
ATOM 747 O O . ALA A 1 96 ? -13.684 -6.917 10.524 1.00 84.56 96 ALA A O 1
ATOM 748 N N . LEU A 1 97 ? -11.837 -5.690 10.150 1.00 81.88 97 LEU A N 1
ATOM 749 C CA . LEU A 1 97 ? -11.797 -5.047 11.464 1.00 81.88 97 LEU A CA 1
ATOM 750 C C . LEU A 1 97 ? -13.052 -4.201 11.748 1.00 81.88 97 LEU A C 1
ATOM 752 O O . LEU A 1 97 ? -13.622 -4.271 12.844 1.00 81.88 97 LEU A O 1
ATOM 756 N N . ALA A 1 98 ? -13.527 -3.461 10.743 1.00 82.00 98 ALA A N 1
ATOM 757 C CA . ALA A 1 98 ? -14.765 -2.687 10.822 1.00 82.00 98 ALA A CA 1
ATOM 758 C C . ALA A 1 98 ? -16.013 -3.580 10.954 1.00 82.00 98 ALA A C 1
ATOM 760 O O . ALA A 1 98 ? -16.964 -3.252 11.660 1.00 82.00 98 ALA A O 1
ATOM 761 N N . SER A 1 99 ? -16.003 -4.751 10.312 1.00 80.69 99 SER A N 1
ATOM 762 C CA . SER A 1 99 ? -17.145 -5.676 10.303 1.00 80.69 99 SER A CA 1
ATOM 763 C C . SER A 1 99 ? -17.238 -6.551 11.561 1.00 80.69 99 SER A C 1
ATOM 765 O O . SER A 1 99 ? -18.301 -7.095 11.879 1.00 80.69 99 SER A O 1
ATOM 767 N N . THR A 1 100 ? -16.140 -6.709 12.303 1.00 74.12 100 THR A N 1
ATOM 768 C CA . THR A 1 100 ? -16.041 -7.714 13.368 1.00 74.12 100 THR A CA 1
ATOM 769 C C . THR A 1 100 ? -16.464 -7.155 14.724 1.00 74.12 100 THR A C 1
ATOM 771 O O . THR A 1 100 ? -15.656 -6.823 15.580 1.00 74.12 100 THR A O 1
ATOM 774 N N . ARG A 1 101 ? -17.780 -7.085 14.956 1.00 67.62 101 ARG A N 1
ATOM 775 C CA . ARG A 1 101 ? -18.371 -6.591 16.219 1.00 67.62 101 ARG A CA 1
ATOM 776 C C . ARG A 1 101 ? -18.428 -7.615 17.363 1.00 67.62 101 ARG A C 1
ATOM 778 O O . ARG A 1 101 ? -18.825 -7.263 18.469 1.00 67.62 101 ARG A O 1
ATOM 785 N N . ARG A 1 102 ? -18.092 -8.886 17.102 1.00 66.00 102 ARG A N 1
ATOM 786 C CA . ARG A 1 102 ? -18.205 -9.999 18.073 1.00 66.00 102 ARG A CA 1
ATOM 787 C C . ARG A 1 102 ? -16.918 -10.309 18.839 1.00 66.00 102 ARG A C 1
ATOM 789 O O . ARG A 1 102 ? -16.959 -11.105 19.773 1.00 66.00 102 ARG A O 1
ATOM 796 N N . GLU A 1 103 ? -15.794 -9.725 18.444 1.00 69.38 103 GLU A N 1
ATOM 797 C CA . GLU A 1 103 ? -14.523 -9.913 19.140 1.00 69.38 103 GLU A CA 1
ATOM 798 C C . GLU A 1 103 ? -14.471 -9.125 20.449 1.00 69.38 103 GLU A C 1
ATOM 800 O O . GLU A 1 103 ? -15.108 -8.080 20.601 1.00 69.38 103 GLU A O 1
ATOM 805 N N . ALA A 1 104 ? -13.685 -9.624 21.405 1.00 73.56 104 ALA A N 1
ATOM 806 C CA . ALA A 1 104 ? -13.413 -8.895 22.634 1.00 73.56 104 ALA A CA 1
ATOM 807 C C . ALA A 1 104 ? -12.778 -7.535 22.304 1.00 73.56 104 ALA A C 1
ATOM 809 O O . ALA A 1 104 ? -11.864 -7.451 21.485 1.00 73.56 104 ALA A O 1
ATOM 810 N N . LYS A 1 105 ? -13.230 -6.480 22.988 1.00 74.75 105 LYS A N 1
ATOM 811 C CA . LYS A 1 105 ? -12.782 -5.087 22.822 1.00 74.75 105 LYS A CA 1
ATOM 812 C C . LYS A 1 105 ? -11.248 -4.950 22.728 1.00 74.75 105 LYS A C 1
ATOM 814 O O . LYS A 1 105 ? -10.726 -4.312 21.820 1.00 74.75 105 LYS A O 1
ATOM 819 N N . ALA A 1 106 ? -10.524 -5.660 23.597 1.00 74.50 106 ALA A N 1
ATOM 820 C CA . ALA A 1 106 ? -9.059 -5.686 23.614 1.00 74.50 106 ALA A CA 1
ATOM 821 C C . ALA A 1 106 ? -8.420 -6.294 22.348 1.00 74.50 106 ALA A C 1
ATOM 823 O O . ALA A 1 106 ? -7.372 -5.826 21.911 1.00 74.50 106 ALA A O 1
ATOM 824 N N . LEU A 1 107 ? -9.044 -7.312 21.748 1.00 78.31 107 LEU A N 1
ATOM 825 C CA . LEU A 1 107 ? -8.545 -7.956 20.532 1.00 78.31 107 LEU A CA 1
ATOM 826 C C . LEU A 1 107 ? -8.722 -7.037 19.315 1.00 78.31 107 LEU A C 1
ATOM 828 O O . LEU A 1 107 ? -7.775 -6.841 18.559 1.00 78.31 107 LEU A O 1
ATOM 832 N N . ARG A 1 108 ? -9.885 -6.378 19.191 1.00 76.94 108 ARG A N 1
ATOM 833 C CA . ARG A 1 108 ? -10.118 -5.359 18.150 1.00 76.94 108 ARG A CA 1
ATOM 834 C C . ARG A 1 108 ? -9.122 -4.204 18.260 1.00 76.94 108 ARG A C 1
ATOM 836 O O . ARG A 1 108 ? -8.574 -3.779 17.248 1.00 76.94 108 ARG A O 1
ATOM 843 N N . LYS A 1 109 ? -8.838 -3.742 19.484 1.00 77.56 109 LYS A N 1
ATOM 844 C CA . LYS A 1 109 ? -7.809 -2.723 19.740 1.00 77.56 109 LYS A CA 1
ATOM 845 C C . LYS A 1 109 ? -6.422 -3.183 19.276 1.00 77.56 109 LYS A C 1
ATOM 847 O O . LYS A 1 109 ? -5.710 -2.410 18.646 1.00 77.56 109 LYS A O 1
ATOM 852 N N . GLN A 1 110 ? -6.040 -4.431 19.547 1.00 81.19 110 GLN A N 1
ATOM 853 C CA . GLN A 1 110 ? -4.754 -4.958 19.083 1.00 81.19 110 GLN A CA 1
ATOM 854 C C . GLN A 1 110 ? -4.685 -5.017 17.550 1.00 81.19 110 GLN A C 1
ATOM 856 O O . GLN A 1 110 ? -3.696 -4.577 16.972 1.00 81.19 110 GLN A O 1
ATOM 861 N N . HIS A 1 111 ? -5.749 -5.476 16.889 1.00 82.81 111 HIS A N 1
ATOM 862 C CA . HIS A 1 111 ? -5.818 -5.504 15.427 1.00 82.81 111 HIS A CA 1
ATOM 863 C C . HIS A 1 111 ? -5.744 -4.109 14.795 1.00 82.81 111 HIS A C 1
ATOM 865 O O . HIS A 1 111 ? -5.093 -3.945 13.766 1.00 82.81 111 HIS A O 1
ATOM 871 N N . ALA A 1 112 ? -6.347 -3.100 15.426 1.00 80.12 112 ALA A N 1
ATOM 872 C CA . ALA A 1 112 ? -6.222 -1.701 15.026 1.00 80.12 112 ALA A CA 1
ATOM 873 C C . ALA A 1 112 ? -4.767 -1.200 15.115 1.00 80.12 112 ALA A C 1
ATOM 875 O O . ALA A 1 112 ? -4.249 -0.624 14.161 1.00 80.12 112 ALA A O 1
ATOM 876 N N . ILE A 1 113 ? -4.081 -1.486 16.228 1.00 81.25 113 ILE A N 1
ATOM 877 C CA . ILE A 1 113 ? -2.665 -1.133 16.422 1.00 81.25 113 ILE A CA 1
ATOM 878 C C . ILE A 1 113 ? -1.776 -1.831 15.384 1.00 81.25 113 ILE A C 1
ATOM 880 O O . ILE A 1 113 ? -0.855 -1.223 14.837 1.00 81.25 113 ILE A O 1
ATOM 884 N N . ASP A 1 114 ? -2.037 -3.105 15.104 1.00 84.81 114 ASP A N 1
ATOM 885 C CA . ASP A 1 114 ? -1.267 -3.871 14.125 1.00 84.81 114 ASP A CA 1
ATOM 886 C C . ASP A 1 114 ? -1.489 -3.347 12.699 1.00 84.81 114 ASP A C 1
ATOM 888 O O . ASP A 1 114 ? -0.526 -3.232 11.939 1.00 84.81 114 ASP A O 1
ATOM 892 N N . ALA A 1 115 ? -2.721 -2.953 12.359 1.00 84.81 115 ALA A N 1
ATOM 893 C CA . ALA A 1 115 ? -3.031 -2.308 11.086 1.00 84.81 115 ALA A CA 1
ATOM 894 C C . ALA A 1 115 ? -2.310 -0.958 10.940 1.00 84.81 115 ALA A C 1
ATOM 896 O O . ALA A 1 115 ? -1.739 -0.692 9.884 1.00 84.81 115 ALA A O 1
ATOM 897 N N . GLN A 1 116 ? -2.243 -0.149 12.005 1.00 83.94 116 GLN A N 1
ATOM 898 C CA . GLN A 1 116 ? -1.498 1.114 11.978 1.00 83.94 116 GLN A CA 1
ATOM 899 C C . GLN A 1 116 ? -0.003 0.899 11.751 1.00 83.94 116 GLN A C 1
ATOM 901 O O . GLN A 1 116 ? 0.621 1.571 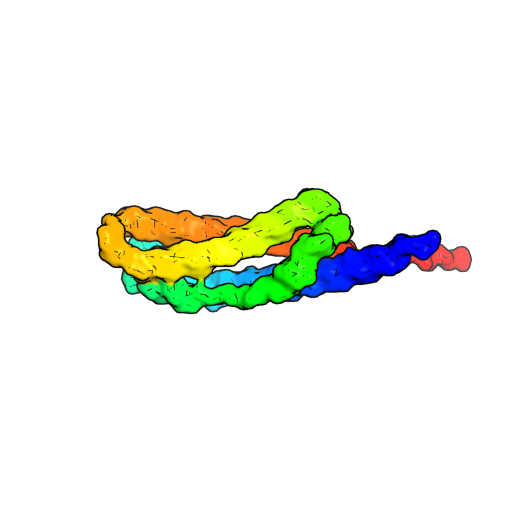10.930 1.00 83.94 116 GLN A O 1
ATOM 906 N N . LYS A 1 117 ? 0.586 -0.081 12.443 1.00 86.06 117 LYS A N 1
ATOM 907 C CA . LYS A 1 117 ? 1.988 -0.457 12.221 1.00 86.06 117 LYS A CA 1
ATOM 908 C C . LYS A 1 117 ? 2.219 -0.918 10.787 1.00 86.06 117 LYS A C 1
ATOM 910 O O . LYS A 1 117 ? 3.248 -0.593 10.203 1.00 86.06 117 LYS A O 1
ATOM 915 N N . GLU A 1 118 ? 1.293 -1.688 10.221 1.00 88.69 118 GLU A N 1
ATOM 916 C CA . GLU A 1 118 ? 1.379 -2.126 8.830 1.00 88.69 118 GLU A CA 1
ATOM 917 C C . GLU A 1 118 ? 1.339 -0.949 7.851 1.00 88.69 118 GLU A C 1
ATOM 919 O O . GLU A 1 118 ? 2.156 -0.922 6.933 1.00 88.69 118 GLU A O 1
ATOM 924 N N . ILE A 1 119 ? 0.469 0.036 8.079 1.00 88.44 119 ILE A N 1
ATOM 925 C CA . ILE A 1 119 ? 0.400 1.256 7.268 1.00 88.44 119 ILE A CA 1
ATOM 926 C C . ILE A 1 119 ? 1.725 2.017 7.316 1.00 88.44 119 ILE A C 1
ATOM 928 O O . ILE A 1 119 ? 2.301 2.285 6.265 1.00 88.44 119 ILE A O 1
ATOM 932 N N . ASN A 1 120 ? 2.260 2.276 8.511 1.00 88.00 120 ASN A N 1
ATOM 933 C CA . ASN A 1 120 ? 3.531 2.989 8.667 1.00 88.00 120 ASN A CA 1
ATOM 934 C C . ASN A 1 120 ? 4.684 2.261 7.962 1.00 88.00 120 ASN A C 1
ATOM 936 O O . ASN A 1 120 ? 5.425 2.863 7.188 1.00 88.00 120 ASN A O 1
ATOM 940 N N . ASN A 1 121 ? 4.783 0.942 8.152 1.00 90.88 121 ASN A N 1
ATOM 941 C CA . ASN A 1 121 ? 5.792 0.123 7.479 1.00 90.88 121 ASN A CA 1
ATOM 942 C C . ASN A 1 121 ? 5.641 0.154 5.947 1.00 90.88 121 ASN A C 1
ATOM 944 O O . ASN A 1 121 ? 6.639 0.092 5.226 1.00 90.88 121 ASN A O 1
ATOM 948 N N . LEU A 1 122 ? 4.406 0.207 5.431 1.00 92.25 122 LEU A N 1
ATOM 949 C CA . LEU A 1 122 ? 4.152 0.303 3.995 1.00 92.25 122 LEU A CA 1
ATOM 950 C C . LEU A 1 122 ? 4.513 1.673 3.436 1.00 92.25 122 LEU A C 1
ATOM 952 O O . LEU A 1 122 ? 5.113 1.719 2.363 1.00 92.25 122 LEU A O 1
ATOM 956 N N . SER A 1 123 ? 4.205 2.755 4.148 1.00 91.69 123 SER A N 1
ATOM 957 C CA . SER A 1 123 ? 4.608 4.107 3.756 1.00 91.69 123 SER A CA 1
ATOM 958 C C . SER A 1 123 ? 6.131 4.233 3.702 1.00 91.69 123 SER A C 1
ATOM 960 O O . SER A 1 123 ? 6.667 4.636 2.671 1.00 91.69 123 SER A O 1
ATOM 962 N N . GLU A 1 124 ? 6.846 3.766 4.732 1.00 93.25 124 GLU A N 1
ATOM 963 C CA . GLU A 1 124 ? 8.318 3.761 4.755 1.00 93.25 124 GLU A CA 1
ATOM 964 C C . GLU A 1 124 ? 8.917 2.951 3.592 1.00 93.25 124 GLU A C 1
ATOM 966 O O . GLU A 1 124 ? 9.799 3.427 2.870 1.00 93.25 124 GLU A O 1
ATOM 971 N N . LEU A 1 125 ? 8.411 1.734 3.358 1.00 95.12 125 LEU A N 1
ATOM 972 C CA . LEU A 1 125 ? 8.844 0.912 2.226 1.00 95.12 125 LEU A CA 1
ATOM 973 C C . LEU A 1 125 ? 8.544 1.590 0.882 1.00 95.12 125 LEU A C 1
ATOM 975 O O . LEU A 1 125 ? 9.346 1.510 -0.053 1.00 95.12 125 LEU A O 1
ATOM 979 N N . GLY A 1 126 ? 7.379 2.223 0.773 1.00 94.94 126 GLY A N 1
ATOM 980 C CA . GLY A 1 126 ? 6.952 2.964 -0.402 1.00 94.94 126 GLY A CA 1
ATOM 981 C C . GLY A 1 126 ? 7.899 4.121 -0.713 1.00 94.94 126 GLY A C 1
ATOM 982 O O . GLY A 1 126 ? 8.354 4.247 -1.850 1.00 94.94 126 GLY A O 1
ATOM 983 N N . ASP A 1 127 ? 8.283 4.905 0.291 1.00 95.19 127 ASP A N 1
ATOM 984 C CA . ASP A 1 127 ? 9.246 6.000 0.153 1.00 95.19 127 ASP A CA 1
ATOM 985 C C . ASP A 1 127 ? 10.636 5.523 -0.272 1.00 95.19 127 ASP A C 1
ATOM 987 O O . ASP A 1 127 ? 11.273 6.116 -1.156 1.00 95.19 127 ASP A O 1
ATOM 991 N N . ASP A 1 128 ? 11.099 4.415 0.303 1.00 95.25 128 ASP A N 1
ATOM 992 C CA . ASP A 1 128 ? 12.353 3.779 -0.086 1.00 95.25 128 ASP A CA 1
ATOM 993 C C . ASP A 1 128 ? 12.316 3.315 -1.552 1.00 95.25 128 ASP A C 1
ATOM 995 O O . ASP A 1 128 ? 13.236 3.614 -2.327 1.00 95.25 128 ASP A O 1
ATOM 999 N N . LEU A 1 129 ? 11.220 2.673 -1.974 1.00 96.06 129 LEU A N 1
ATOM 1000 C CA . LEU A 1 129 ? 10.988 2.281 -3.366 1.00 96.06 129 LEU A CA 1
ATOM 1001 C C . LEU A 1 129 ? 10.934 3.493 -4.300 1.00 96.06 129 LEU A C 1
ATOM 1003 O O . LEU A 1 129 ? 11.559 3.481 -5.363 1.00 96.06 129 LEU A O 1
ATOM 1007 N N . LEU A 1 130 ? 10.233 4.562 -3.918 1.00 96.00 130 LEU A N 1
ATOM 1008 C CA . LEU A 1 130 ? 10.175 5.802 -4.690 1.00 96.00 130 LEU A CA 1
ATOM 1009 C C . LEU A 1 130 ? 11.572 6.395 -4.868 1.00 96.00 130 LEU A C 1
ATOM 1011 O O . LEU A 1 130 ? 11.940 6.788 -5.980 1.00 96.00 130 LEU A O 1
ATOM 1015 N N . ARG A 1 131 ? 12.377 6.437 -3.802 1.00 94.62 131 ARG A N 1
ATOM 1016 C CA . ARG A 1 131 ? 13.763 6.914 -3.850 1.00 94.62 131 ARG A CA 1
ATOM 1017 C C . ARG A 1 131 ? 14.598 6.087 -4.823 1.00 94.62 131 ARG A C 1
ATOM 1019 O O . ARG A 1 131 ? 15.341 6.665 -5.621 1.00 94.62 131 ARG A O 1
ATOM 1026 N N . ASP A 1 132 ? 14.471 4.767 -4.800 1.00 92.62 132 ASP A N 1
ATOM 1027 C CA . ASP A 1 132 ? 15.259 3.878 -5.654 1.00 92.62 132 ASP A CA 1
ATOM 1028 C C . ASP A 1 132 ? 14.807 3.900 -7.117 1.00 92.62 132 ASP A C 1
ATOM 1030 O O . ASP A 1 132 ? 15.635 4.042 -8.024 1.00 92.62 132 ASP A O 1
ATOM 1034 N N . LEU A 1 133 ? 13.501 3.893 -7.376 1.00 92.94 133 LEU A N 1
ATOM 1035 C CA . LEU A 1 133 ? 12.954 4.015 -8.726 1.00 92.94 133 LEU A CA 1
ATOM 1036 C C . LEU A 1 133 ? 13.290 5.376 -9.351 1.00 92.94 133 LEU A C 1
ATOM 1038 O O . LEU A 1 133 ? 13.654 5.444 -10.530 1.00 92.94 133 LEU A O 1
ATOM 1042 N N . ARG A 1 134 ? 13.258 6.469 -8.575 1.00 93.38 134 ARG A N 1
ATOM 1043 C CA . ARG A 1 134 ? 13.651 7.808 -9.054 1.00 93.38 134 ARG A CA 1
ATOM 1044 C C . ARG A 1 134 ? 15.108 7.846 -9.517 1.00 93.38 134 ARG A C 1
ATOM 1046 O O . ARG A 1 134 ? 15.399 8.521 -10.506 1.00 93.38 134 ARG A O 1
ATOM 1053 N N . LYS A 1 135 ? 16.018 7.082 -8.896 1.00 91.12 135 LYS A N 1
ATOM 1054 C CA . LYS A 1 135 ? 17.415 6.955 -9.369 1.00 91.12 135 LYS A CA 1
ATOM 1055 C C . LYS A 1 135 ? 17.495 6.331 -10.764 1.00 91.12 135 LYS A C 1
ATOM 1057 O O . LYS A 1 135 ? 18.379 6.692 -11.535 1.00 91.12 135 LYS A O 1
ATOM 1062 N N . LEU A 1 136 ? 16.580 5.421 -11.106 1.00 87.75 136 LEU A N 1
ATOM 1063 C CA . LEU A 1 136 ? 16.538 4.781 -12.425 1.00 87.75 136 LEU A CA 1
ATOM 1064 C C . LEU A 1 136 ? 16.029 5.731 -13.513 1.00 87.75 136 LEU A C 1
ATOM 1066 O O . LEU A 1 136 ? 16.465 5.637 -14.662 1.00 87.75 136 LEU A O 1
ATOM 1070 N N . VAL A 1 137 ? 15.105 6.626 -13.158 1.00 87.25 137 VAL A N 1
ATOM 1071 C CA . VAL A 1 137 ? 14.491 7.595 -14.078 1.00 87.25 137 VAL A CA 1
ATOM 1072 C C . VAL A 1 137 ? 15.360 8.843 -14.247 1.00 87.25 137 VAL A C 1
ATOM 1074 O O . VAL A 1 137 ? 15.437 9.393 -15.350 1.00 87.25 137 VAL A O 1
ATOM 1077 N N . SER A 1 138 ? 16.047 9.270 -13.186 1.00 82.75 138 SER A N 1
ATOM 1078 C CA . SER A 1 138 ? 16.912 10.445 -13.205 1.00 82.75 138 SER A CA 1
ATOM 1079 C C . SER A 1 138 ? 18.066 10.255 -14.192 1.00 82.75 138 SER A C 1
ATOM 1081 O O . SER A 1 138 ? 18.907 9.363 -14.062 1.00 82.75 138 SER A O 1
ATOM 1083 N N . LYS A 1 139 ? 18.122 11.118 -15.212 1.00 62.97 139 LYS A N 1
ATOM 1084 C CA . LYS A 1 139 ? 19.309 11.257 -16.055 1.00 62.97 139 LYS A CA 1
ATOM 1085 C C . LYS A 1 139 ? 20.395 11.898 -15.190 1.00 62.97 139 LYS A C 1
ATOM 1087 O O . LYS A 1 139 ? 20.455 13.121 -15.120 1.00 62.97 139 LYS A O 1
ATOM 1092 N N . LYS A 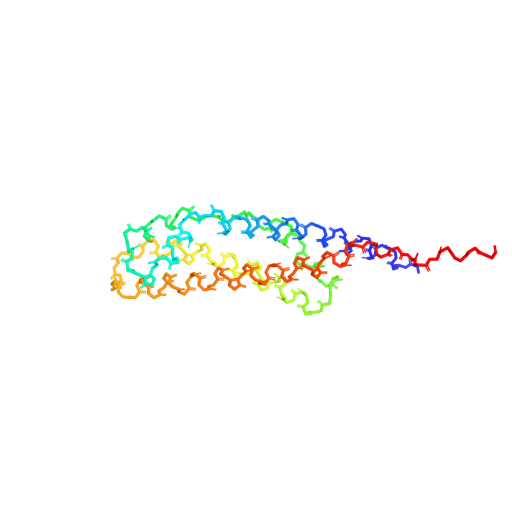1 140 ? 21.302 11.123 -14.588 1.00 53.78 140 LYS A N 1
ATOM 1093 C CA . LYS A 1 140 ? 22.629 11.690 -14.310 1.00 53.78 140 LYS A CA 1
ATOM 1094 C C . LYS A 1 140 ? 23.194 12.127 -15.665 1.00 53.78 140 LYS A C 1
ATOM 1096 O O . LYS A 1 140 ? 23.472 11.285 -16.518 1.00 53.78 140 LYS A O 1
ATOM 1101 N N . GLN A 1 141 ? 23.248 13.440 -15.898 1.00 48.09 141 GLN A N 1
ATOM 1102 C CA . GLN A 1 141 ? 23.984 14.023 -17.017 1.00 48.09 141 GLN A CA 1
ATOM 1103 C C . GLN A 1 141 ? 25.401 13.432 -16.999 1.00 48.09 141 GLN A C 1
ATOM 1105 O O . GLN A 1 141 ? 25.990 13.337 -15.918 1.00 48.09 141 GLN A O 1
ATOM 1110 N N . PRO A 1 142 ? 25.973 13.023 -18.144 1.00 45.34 142 PRO A N 1
ATOM 1111 C CA . PRO A 1 142 ? 27.402 12.780 -18.195 1.00 45.34 142 PRO A CA 1
ATOM 1112 C C . PRO A 1 142 ? 28.093 14.089 -17.808 1.00 45.34 142 PRO A C 1
ATOM 1114 O O . PRO A 1 142 ? 27.841 15.129 -18.419 1.00 45.34 142 PRO A O 1
ATOM 1117 N N . ALA A 1 143 ? 28.931 14.048 -16.775 1.00 52.44 143 ALA A N 1
ATOM 1118 C CA . ALA A 1 143 ? 29.873 15.115 -16.490 1.00 52.44 143 ALA A CA 1
ATOM 1119 C C . ALA A 1 143 ? 30.861 15.174 -17.658 1.00 52.44 143 ALA A C 1
ATOM 1121 O O . ALA A 1 143 ? 31.833 14.424 -17.699 1.00 52.44 143 ALA A O 1
ATOM 1122 N N . THR A 1 144 ? 30.569 15.972 -18.680 1.00 57.22 144 THR A N 1
ATOM 1123 C CA . THR A 1 144 ? 31.536 16.263 -19.739 1.00 57.22 144 THR A CA 1
ATOM 1124 C C . THR A 1 144 ? 31.136 17.526 -20.481 1.00 57.22 144 THR A C 1
ATOM 1126 O O . THR A 1 144 ? 30.463 17.480 -21.502 1.00 57.22 144 THR A O 1
ATOM 1129 N N . ILE A 1 145 ? 31.609 18.664 -19.981 1.00 49.38 145 ILE A N 1
ATOM 1130 C CA . ILE A 1 145 ? 32.195 19.672 -20.862 1.00 49.38 145 ILE A CA 1
ATOM 1131 C C . ILE A 1 145 ? 33.506 20.094 -20.199 1.00 49.38 145 ILE A C 1
ATOM 1133 O O . ILE A 1 145 ? 33.571 21.066 -19.456 1.00 49.38 145 ILE A O 1
ATOM 1137 N N . SER A 1 146 ? 34.549 19.297 -20.431 1.00 51.25 146 SER A N 1
ATOM 1138 C CA . SER A 1 146 ? 35.909 19.822 -20.402 1.00 51.25 146 SER A CA 1
ATOM 1139 C C . SER A 1 146 ? 36.045 20.665 -21.668 1.00 51.25 146 SER A C 1
ATOM 1141 O O . SER A 1 146 ? 35.881 20.147 -22.774 1.00 51.25 146 SER A O 1
ATOM 1143 N N . ARG A 1 147 ? 36.238 21.973 -21.510 1.00 49.09 147 ARG A N 1
ATOM 1144 C CA . ARG A 1 147 ? 36.687 22.846 -22.591 1.00 49.09 147 ARG A CA 1
ATOM 1145 C C . ARG A 1 147 ? 38.105 23.277 -22.240 1.00 49.09 147 ARG A C 1
ATOM 1147 O O . ARG A 1 147 ? 38.310 23.907 -21.205 1.00 49.09 147 ARG A O 1
ATOM 1154 N N . ALA A 1 148 ? 39.024 22.794 -23.070 1.00 56.94 148 ALA A N 1
ATOM 1155 C CA . ALA A 1 148 ? 40.395 23.260 -23.202 1.00 56.94 148 ALA A CA 1
ATOM 1156 C C . ALA A 1 148 ? 40.442 24.729 -23.642 1.00 56.94 148 ALA A C 1
ATOM 1158 O O . ALA A 1 148 ? 39.436 25.191 -24.235 1.00 56.94 148 ALA A O 1
#

Secondary structure (DSSP, 8-state):
--HHHHHHHHHHHHHHHHHHHHHHHHHHHT-HHHHHHHGGGGT-GGGGGGGGG--PPP-HHHHHHGGGGGGS-HHHHHHHHHHHHHHHHHHHHHHHHHH-TTS-HHHHHHHHHHHHHHHHHHHHHHHHHHHHHHHHHS----------

pLDDT: mean 81.26, std 14.32, range [39.62, 96.5]

Radius of gyration: 19.66 Å; chains: 1; bounding box: 59×34×54 Å

Sequence (148 aa):
MLHFGRGRTRRGLASALIGEIAAVIEGMEGFEEVRKLEDMEIGAEEHLDELGAFTLPKFSVYESNAGRLDLFDAAVQRQIVYFFTRAGSLAGHLHALASTRREAKALRKQHAIDAQKEINNLSELGDDLLRDLRKLVSKKQPATISRA

Foldseek 3Di:
DPVVVLLVVLLVLLVVLLVQLVQQLCLLVVDVVLVVLVCLVVPSLPCLLVLLVRDGDDPCSCVVCVVVLVSDPPVLNVLSVVLVVLSVVLSVLSNCLNVPPPDDPVVSSVSSNVSSVSSVVSSVSSVVSSVVSVVSNDPPDPPDDPDD